Protein AF-A0A923QMX7-F1 (afdb_monomer_lite)

Secondary structure (DSSP, 8-state):
-EEEEEE-TTS-EEEEEEE-GGGGGGT--EEEEEEEEETTTTEEEEEEESTTSTT-EEEE-SS--HHHHHHHTT-

Foldseek 3Di:
DDKDFDADPVRDTQKIWAQQPVCVVVVPRIKIKGWDADPVVQGTQKIWTPPPDPPIDIDGDDDDRPVVVVVVVPD

Structure (mmCIF, N/CA/C/O backbone):
data_AF-A0A923QMX7-F1
#
_entry.id   AF-A0A923QMX7-F1
#
loop_
_atom_site.group_PDB
_atom_site.id
_atom_site.type_symbol
_atom_site.label_atom_id
_atom_site.label_alt_id
_atom_site.label_comp_id
_atom_site.label_asym_id
_atom_site.label_entity_id
_atom_site.label_seq_id
_atom_site.pdbx_PDB_ins_code
_atom_site.Cartn_x
_atom_site.Cartn_y
_atom_site.Cartn_z
_atom_site.occupancy
_atom_site.B_iso_or_equiv
_atom_site.auth_seq_id
_atom_site.auth_comp_id
_atom_site.auth_asym_id
_atom_site.auth_atom_id
_atom_site.pdbx_PDB_model_num
ATOM 1 N N . GLN A 1 1 ? -3.417 3.231 16.637 1.00 75.69 1 GLN A N 1
ATOM 2 C CA . GLN A 1 1 ? -3.334 3.090 15.165 1.00 75.69 1 GLN A CA 1
ATOM 3 C C . GLN A 1 1 ? -1.933 2.627 14.800 1.00 75.69 1 GLN A C 1
ATOM 5 O O . GLN A 1 1 ? -1.002 2.984 15.512 1.00 75.69 1 GLN A O 1
ATOM 10 N N . ALA A 1 2 ? -1.792 1.828 13.744 1.00 84.50 2 ALA A N 1
ATOM 11 C CA . ALA A 1 2 ? -0.508 1.296 13.284 1.00 84.50 2 ALA A CA 1
ATOM 12 C C . ALA A 1 2 ? -0.433 1.380 11.757 1.00 84.50 2 ALA A C 1
ATOM 14 O O . ALA A 1 2 ? -1.447 1.178 11.090 1.00 84.50 2 ALA A O 1
ATOM 15 N N . THR A 1 3 ? 0.750 1.660 11.215 1.00 87.06 3 THR A N 1
ATOM 16 C CA . THR A 1 3 ? 0.988 1.654 9.769 1.00 87.06 3 THR A CA 1
ATOM 17 C C . THR A 1 3 ? 2.162 0.737 9.480 1.00 87.06 3 THR A C 1
ATOM 19 O O . THR A 1 3 ? 3.222 0.880 10.085 1.00 87.06 3 THR A O 1
ATOM 22 N N . MET A 1 4 ? 1.958 -0.212 8.578 1.00 88.31 4 MET A N 1
ATOM 23 C CA . MET A 1 4 ? 2.958 -1.178 8.150 1.00 88.31 4 MET A CA 1
ATOM 24 C C . MET A 1 4 ? 3.227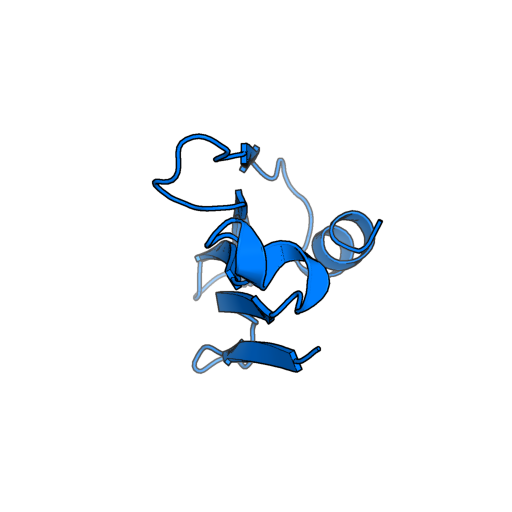 -0.976 6.664 1.00 88.31 4 MET A C 1
ATOM 26 O O . MET A 1 4 ? 2.302 -0.724 5.892 1.00 88.31 4 MET 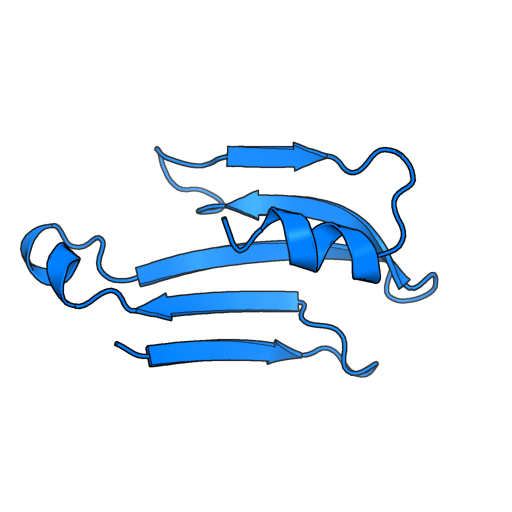A O 1
ATOM 30 N N . TYR A 1 5 ? 4.486 -1.109 6.266 1.00 88.56 5 TYR A N 1
ATOM 31 C CA . TYR A 1 5 ? 4.902 -0.991 4.875 1.00 88.56 5 TYR A CA 1
ATOM 32 C C . TYR A 1 5 ? 5.663 -2.243 4.467 1.00 88.56 5 TYR A C 1
ATOM 34 O O . TYR A 1 5 ? 6.493 -2.746 5.223 1.00 88.56 5 TYR A O 1
ATOM 42 N N . ASN A 1 6 ? 5.375 -2.731 3.267 1.00 88.31 6 ASN A N 1
ATOM 43 C CA . ASN A 1 6 ? 6.137 -3.784 2.625 1.00 88.31 6 ASN A CA 1
ATOM 44 C C . ASN A 1 6 ? 7.051 -3.170 1.569 1.00 88.31 6 ASN A C 1
ATOM 46 O O . ASN A 1 6 ? 6.594 -2.370 0.748 1.00 88.31 6 ASN A O 1
ATOM 50 N N . TYR A 1 7 ? 8.314 -3.578 1.560 1.00 85.56 7 TYR A N 1
ATOM 51 C CA . TYR A 1 7 ? 9.332 -3.047 0.657 1.00 85.56 7 TYR A CA 1
ATOM 52 C C . TYR A 1 7 ? 9.788 -4.114 -0.343 1.00 85.56 7 TYR A C 1
ATOM 54 O O . TYR A 1 7 ? 9.771 -5.304 -0.028 1.00 85.56 7 TYR A O 1
ATOM 62 N N . ASP A 1 8 ? 10.174 -3.698 -1.548 1.00 83.19 8 ASP A N 1
ATOM 63 C CA . ASP A 1 8 ? 10.862 -4.564 -2.512 1.00 83.19 8 ASP A CA 1
ATOM 64 C C . ASP A 1 8 ? 12.381 -4.641 -2.242 1.00 83.19 8 ASP A C 1
ATOM 66 O O . ASP A 1 8 ? 12.907 -4.014 -1.320 1.00 83.19 8 ASP A O 1
ATOM 70 N N . ILE A 1 9 ? 13.105 -5.398 -3.076 1.00 81.81 9 ILE A N 1
ATOM 71 C CA . IL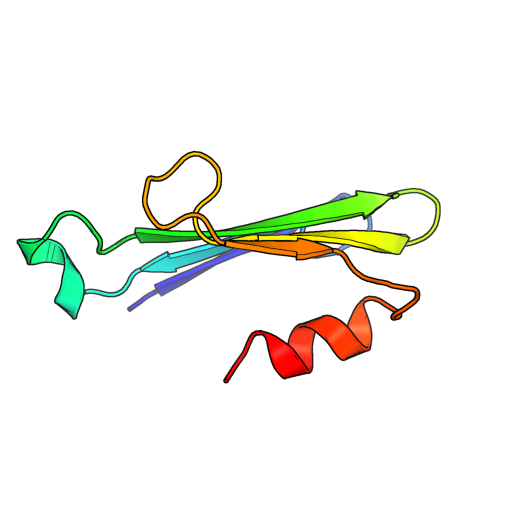E A 1 9 ? 14.575 -5.501 -3.013 1.00 81.81 9 ILE A CA 1
ATOM 72 C C . ILE A 1 9 ? 15.290 -4.164 -3.287 1.00 81.81 9 ILE A C 1
ATOM 74 O O . ILE A 1 9 ? 16.433 -3.984 -2.876 1.00 81.81 9 ILE A O 1
ATOM 78 N N . GLY A 1 10 ? 14.626 -3.232 -3.975 1.00 77.06 10 GLY A N 1
ATOM 79 C CA . GLY A 1 10 ? 15.125 -1.890 -4.269 1.00 77.06 10 GLY A CA 1
ATOM 80 C C . GLY A 1 10 ? 14.831 -0.861 -3.171 1.00 77.06 10 GLY A C 1
ATOM 81 O O . GLY A 1 10 ? 15.303 0.268 -3.270 1.00 77.06 10 GLY A O 1
ATOM 82 N N . GLY A 1 11 ? 14.079 -1.227 -2.128 1.00 76.06 11 GLY A N 1
ATOM 83 C CA . GLY A 1 11 ? 13.660 -0.327 -1.054 1.00 76.06 11 GLY A CA 1
ATOM 84 C C . GLY A 1 11 ? 12.427 0.528 -1.3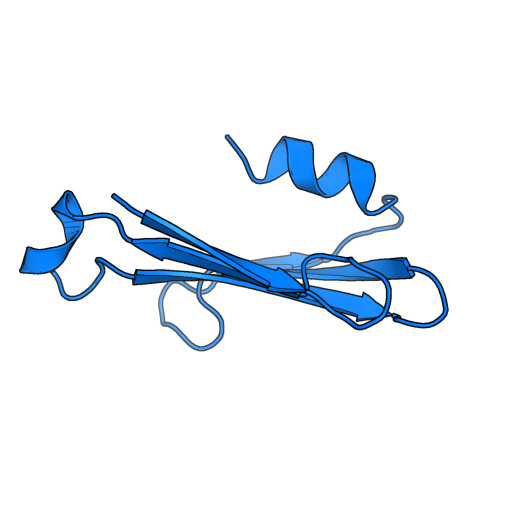73 1.00 76.06 11 GLY A C 1
ATOM 85 O O . GLY A 1 11 ? 12.111 1.439 -0.608 1.00 76.06 11 GLY A O 1
ATOM 86 N N . ASN A 1 12 ? 11.704 0.250 -2.459 1.00 80.56 12 ASN A N 1
ATOM 87 C CA . ASN A 1 12 ? 10.445 0.922 -2.777 1.00 80.56 12 ASN A CA 1
ATOM 88 C C . ASN A 1 12 ? 9.286 0.306 -1.991 1.00 80.56 12 ASN A C 1
ATOM 90 O O . ASN A 1 12 ? 9.238 -0.906 -1.772 1.00 80.56 12 ASN A O 1
ATOM 94 N N . VAL A 1 13 ? 8.312 1.132 -1.600 1.00 84.00 13 VAL A N 1
ATOM 95 C CA . VAL A 1 13 ? 7.089 0.655 -0.942 1.00 84.00 13 VAL A CA 1
ATOM 96 C C . VAL A 1 13 ? 6.193 -0.026 -1.974 1.00 84.00 13 VAL A C 1
ATOM 98 O O . VAL A 1 13 ? 5.700 0.609 -2.900 1.00 84.00 13 VAL A O 1
ATOM 101 N N . THR A 1 14 ? 5.952 -1.318 -1.778 1.00 85.56 14 THR A N 1
ATOM 102 C CA . THR A 1 14 ? 5.049 -2.128 -2.611 1.00 85.56 14 THR A CA 1
ATOM 103 C C . THR A 1 14 ? 3.624 -2.107 -2.085 1.00 85.56 14 THR A C 1
ATOM 105 O O . THR A 1 14 ? 2.672 -2.004 -2.853 1.00 85.56 14 THR A O 1
ATOM 108 N N . LYS A 1 15 ? 3.470 -2.191 -0.761 1.00 88.88 15 LYS A N 1
ATOM 109 C CA . LYS A 1 15 ? 2.173 -2.222 -0.086 1.00 88.88 15 LYS A CA 1
ATOM 110 C C . LYS A 1 15 ? 2.226 -1.406 1.193 1.00 88.88 15 LYS A C 1
ATOM 112 O O . LYS A 1 15 ? 3.169 -1.535 1.971 1.00 88.88 15 LYS A O 1
ATOM 117 N N . GLY A 1 16 ? 1.202 -0.596 1.421 1.00 91.00 16 GLY A N 1
ATOM 118 C CA . GLY A 1 16 ? 0.956 0.090 2.683 1.00 91.00 16 GLY A CA 1
ATOM 119 C C . GLY A 1 16 ? -0.304 -0.459 3.334 1.00 91.00 16 GLY A C 1
ATOM 120 O O . GLY A 1 16 ? -1.347 -0.541 2.694 1.00 91.00 16 GLY A O 1
ATOM 121 N N . LEU A 1 17 ? -0.221 -0.820 4.609 1.00 90.56 17 LEU A N 1
ATOM 122 C CA . LEU A 1 17 ? -1.364 -1.241 5.410 1.00 90.56 17 LEU A CA 1
ATOM 123 C C . LEU A 1 17 ? -1.516 -0.284 6.583 1.00 90.56 17 LEU A C 1
ATOM 125 O O . LEU A 1 17 ? -0.581 -0.076 7.356 1.00 90.56 17 LEU A O 1
ATOM 129 N N . ARG A 1 18 ? -2.706 0.291 6.732 1.00 89.69 18 ARG A N 1
ATOM 130 C CA . ARG A 1 18 ? -3.038 1.182 7.840 1.00 89.69 18 ARG A CA 1
ATOM 131 C C . ARG A 1 18 ? -4.150 0.577 8.684 1.00 89.69 18 ARG A C 1
ATOM 133 O O . ARG A 1 18 ? -5.234 0.320 8.174 1.00 89.69 18 ARG A O 1
ATOM 140 N N . LYS A 1 19 ? -3.883 0.402 9.982 1.00 90.19 19 LYS A N 1
ATOM 141 C CA . LYS A 1 19 ? -4.879 0.015 10.986 1.00 90.19 19 LYS A CA 1
ATOM 142 C C . LYS A 1 19 ? -5.496 1.250 11.644 1.00 90.19 19 LYS A C 1
ATOM 144 O O . LYS A 1 19 ? -4.822 1.992 12.372 1.00 90.19 19 LYS A O 1
ATOM 149 N N . ILE A 1 20 ? -6.789 1.442 11.416 1.00 89.69 20 ILE A N 1
ATOM 150 C CA . ILE A 1 20 ? -7.640 2.517 11.916 1.00 89.69 20 ILE A CA 1
ATOM 151 C C . ILE A 1 20 ? -8.573 1.934 12.984 1.00 89.69 20 ILE A C 1
ATOM 153 O O . ILE A 1 20 ? -9.655 1.443 12.690 1.00 89.69 20 ILE A O 1
ATOM 157 N N . SER A 1 21 ? -8.166 2.026 14.253 1.00 88.88 21 SER A N 1
ATOM 158 C CA . SER A 1 21 ? -8.908 1.451 15.391 1.00 88.88 21 SER A CA 1
ATOM 159 C C . SER A 1 21 ? -10.362 1.935 15.512 1.00 88.88 21 SER A C 1
ATOM 161 O O . SER A 1 21 ? -11.196 1.232 16.059 1.00 88.88 21 SER A O 1
ATOM 163 N N . SER A 1 22 ? -10.698 3.120 14.993 1.00 88.00 22 SER A N 1
ATOM 164 C CA . SER A 1 22 ? -12.074 3.639 15.023 1.00 88.00 22 SER A CA 1
ATOM 165 C C . SER A 1 22 ? -13.036 2.914 14.075 1.00 88.00 22 SER A C 1
ATOM 167 O O . SER A 1 22 ? -14.242 3.090 14.206 1.00 88.00 22 SER A O 1
ATOM 169 N N . LEU A 1 23 ? -12.521 2.125 13.127 1.00 86.69 23 LEU A N 1
ATOM 170 C CA . LEU A 1 23 ? -13.312 1.349 12.165 1.00 86.69 23 LEU A CA 1
ATOM 171 C C . LEU A 1 23 ? -13.399 -0.143 12.537 1.00 86.69 23 LEU A C 1
ATOM 173 O O . LEU A 1 23 ? -13.952 -0.928 11.774 1.00 86.69 23 LEU A O 1
ATOM 177 N N . GLU A 1 24 ? -12.896 -0.533 13.712 1.00 88.75 24 GLU A N 1
ATOM 178 C CA . GLU A 1 24 ? -12.878 -1.930 14.182 1.00 88.75 24 GLU A CA 1
ATOM 179 C C . GLU A 1 24 ? -14.287 -2.496 14.374 1.00 88.75 24 GLU A C 1
ATOM 181 O O . GLU A 1 24 ? -14.543 -3.634 14.012 1.00 88.75 24 GLU A O 1
ATOM 186 N N . ASN A 1 25 ? -15.246 -1.672 14.807 1.00 89.81 25 ASN A N 1
ATOM 187 C CA . ASN A 1 25 ? -16.652 -2.085 14.929 1.00 89.81 25 ASN A CA 1
ATOM 188 C C . ASN A 1 25 ? -17.359 -2.320 13.579 1.00 89.81 25 ASN A C 1
ATOM 190 O O . ASN A 1 25 ? -18.502 -2.768 13.567 1.00 89.81 25 ASN A O 1
ATOM 194 N N . LEU A 1 26 ? -16.729 -1.940 12.464 1.00 87.69 26 LEU A N 1
ATOM 195 C CA . LEU A 1 26 ? -17.262 -2.100 11.111 1.00 87.69 26 LEU A CA 1
ATOM 196 C C . LEU A 1 26 ? -16.510 -3.179 10.321 1.00 87.69 26 LEU A C 1
ATOM 198 O O . LEU A 1 26 ? -16.745 -3.290 9.122 1.00 87.69 26 LEU A O 1
ATOM 202 N N . ASP A 1 27 ? -15.580 -3.908 10.952 1.00 84.94 27 ASP A N 1
ATOM 203 C CA . ASP A 1 27 ? -14.650 -4.832 10.283 1.00 84.94 27 ASP A CA 1
ATOM 204 C C . ASP A 1 27 ? -13.890 -4.172 9.107 1.00 84.94 27 ASP A C 1
ATOM 206 O O . ASP A 1 27 ? -13.517 -4.810 8.126 1.00 84.94 27 ASP A O 1
ATOM 210 N N . GLN A 1 28 ? -13.657 -2.855 9.203 1.00 85.88 28 GLN A N 1
ATOM 211 C CA . GLN A 1 28 ? -12.942 -2.037 8.213 1.00 85.88 28 GLN A CA 1
ATOM 212 C C . GLN A 1 28 ? -11.731 -1.324 8.827 1.00 85.88 28 GLN A C 1
ATOM 214 O O . GLN A 1 28 ? -11.273 -0.290 8.327 1.00 85.88 28 GLN A O 1
ATOM 219 N N . ASP A 1 29 ? -11.213 -1.843 9.941 1.00 89.44 29 ASP A N 1
ATOM 220 C CA . ASP A 1 29 ? -10.045 -1.278 10.610 1.00 89.44 29 ASP A CA 1
ATOM 221 C C . ASP A 1 29 ? -8.779 -1.401 9.774 1.00 89.44 29 ASP A C 1
ATOM 223 O O . ASP A 1 29 ? -7.861 -0.613 9.977 1.00 89.44 29 ASP A O 1
ATOM 227 N N . ILE A 1 30 ? -8.720 -2.328 8.822 1.00 89.62 30 ILE A N 1
ATOM 228 C CA . ILE A 1 30 ? -7.581 -2.497 7.925 1.00 89.62 30 ILE A CA 1
ATOM 229 C C . ILE A 1 30 ? -7.873 -1.818 6.590 1.00 89.62 30 ILE A C 1
ATOM 231 O O . ILE A 1 30 ? -8.810 -2.172 5.883 1.00 89.62 30 ILE A O 1
ATOM 235 N N . LYS A 1 31 ? -7.025 -0.854 6.225 1.00 89.94 31 LYS A N 1
ATOM 236 C CA . LYS A 1 31 ? -7.045 -0.208 4.914 1.00 89.94 31 LYS A CA 1
ATOM 237 C C . LYS A 1 31 ? -5.728 -0.471 4.185 1.00 89.94 31 LYS A C 1
ATOM 239 O O . LYS A 1 31 ? -4.657 -0.135 4.692 1.00 89.94 31 LYS A O 1
ATOM 244 N N . ILE A 1 32 ? -5.822 -1.069 2.995 1.00 91.31 32 ILE A N 1
ATOM 245 C CA . ILE A 1 32 ? -4.680 -1.466 2.159 1.00 91.31 32 ILE A CA 1
ATOM 246 C C . ILE A 1 32 ? -4.503 -0.501 0.979 1.00 91.31 32 ILE A C 1
ATOM 248 O O . ILE A 1 32 ? -5.478 -0.055 0.371 1.00 91.31 32 ILE A O 1
ATOM 252 N N . ILE A 1 33 ? -3.248 -0.185 0.665 1.00 89.75 33 ILE A N 1
ATOM 253 C CA . ILE A 1 33 ? -2.821 0.556 -0.522 1.00 89.75 33 ILE A CA 1
ATOM 254 C C . ILE A 1 33 ? -1.763 -0.290 -1.235 1.00 89.75 33 ILE A C 1
ATOM 256 O O . ILE A 1 33 ? -0.709 -0.574 -0.665 1.00 89.75 33 ILE A O 1
ATOM 260 N N . ASP A 1 34 ? -2.038 -0.681 -2.473 1.00 89.81 34 ASP A N 1
ATOM 261 C CA . ASP A 1 34 ? -1.144 -1.458 -3.327 1.00 89.81 34 ASP A CA 1
ATOM 262 C C . ASP A 1 34 ? -0.548 -0.569 -4.421 1.00 89.81 34 ASP A C 1
ATOM 264 O O . ASP A 1 34 ? -1.270 0.074 -5.186 1.00 89.81 34 ASP A O 1
ATOM 268 N N . TYR A 1 35 ? 0.777 -0.569 -4.525 1.00 85.62 35 TYR A N 1
ATOM 269 C CA . TYR A 1 35 ? 1.507 0.132 -5.572 1.00 85.62 35 TYR A CA 1
ATOM 270 C C . TYR A 1 35 ? 1.926 -0.871 -6.644 1.00 85.62 35 TYR A C 1
ATOM 272 O O . TYR A 1 35 ? 2.644 -1.832 -6.376 1.00 85.62 35 TYR A O 1
ATOM 280 N N . ASP A 1 36 ? 1.477 -0.636 -7.871 1.00 85.94 36 ASP A N 1
ATOM 281 C CA . ASP A 1 36 ? 1.896 -1.374 -9.055 1.00 85.94 36 ASP A CA 1
ATOM 282 C C . ASP A 1 36 ? 2.980 -0.566 -9.761 1.00 85.94 36 ASP A C 1
ATOM 284 O O . ASP A 1 36 ? 2.723 0.527 -10.276 1.00 85.94 36 ASP A O 1
ATOM 288 N N . PHE A 1 37 ? 4.205 -1.077 -9.742 1.00 79.62 37 PHE A N 1
ATOM 289 C CA . PHE A 1 37 ? 5.368 -0.425 -10.323 1.00 79.62 37 PHE A CA 1
ATOM 290 C C . PHE A 1 37 ? 6.232 -1.427 -11.085 1.00 79.62 37 PHE A C 1
ATOM 292 O O . PHE A 1 37 ? 6.256 -2.623 -10.801 1.00 79.62 37 PHE A O 1
ATOM 299 N N . ASP A 1 38 ? 6.964 -0.914 -12.065 1.00 81.50 38 ASP A N 1
ATOM 300 C CA . ASP A 1 38 ? 7.999 -1.661 -12.764 1.00 81.50 38 ASP A CA 1
ATOM 301 C C . ASP A 1 38 ? 9.305 -1.596 -11.959 1.00 81.50 38 ASP A C 1
ATOM 303 O O . ASP A 1 38 ? 9.905 -0.531 -11.815 1.00 81.50 38 ASP A O 1
ATOM 307 N N . VAL A 1 39 ? 9.738 -2.746 -11.432 1.00 75.19 39 VAL A N 1
ATOM 308 C CA . VAL A 1 39 ? 10.942 -2.897 -10.593 1.00 75.19 39 VAL A CA 1
ATOM 309 C C . VAL A 1 39 ? 12.214 -2.468 -11.332 1.00 75.19 39 VAL A C 1
ATOM 311 O O . VAL A 1 39 ? 13.150 -1.979 -10.706 1.00 75.19 39 VAL A O 1
ATOM 314 N N . ILE A 1 40 ? 12.264 -2.629 -12.658 1.00 77.75 40 ILE A N 1
ATOM 315 C CA . ILE A 1 40 ? 13.459 -2.314 -13.449 1.00 77.75 40 ILE A CA 1
ATOM 316 C C . ILE A 1 40 ? 13.569 -0.802 -13.669 1.00 77.75 40 ILE A C 1
ATOM 318 O O . ILE A 1 40 ? 14.661 -0.243 -13.584 1.00 77.75 40 ILE A O 1
ATOM 322 N N . SER A 1 41 ? 12.448 -0.130 -13.948 1.00 73.06 41 SER A N 1
ATOM 323 C CA . SER A 1 41 ? 12.430 1.307 -14.258 1.00 73.06 41 SER A CA 1
ATOM 324 C C . SER A 1 41 ? 12.089 2.213 -13.068 1.00 73.06 41 SER A C 1
ATOM 326 O O . SER A 1 41 ? 12.237 3.430 -13.171 1.00 73.06 41 SER A O 1
ATOM 328 N N . GLY A 1 42 ? 11.620 1.658 -11.946 1.00 71.94 42 GLY A N 1
ATOM 329 C CA . GLY A 1 42 ? 11.146 2.418 -10.781 1.00 71.94 42 GLY A CA 1
ATOM 330 C C . GLY A 1 42 ? 9.867 3.222 -11.049 1.00 71.94 42 GLY A C 1
ATOM 331 O O . GLY A 1 4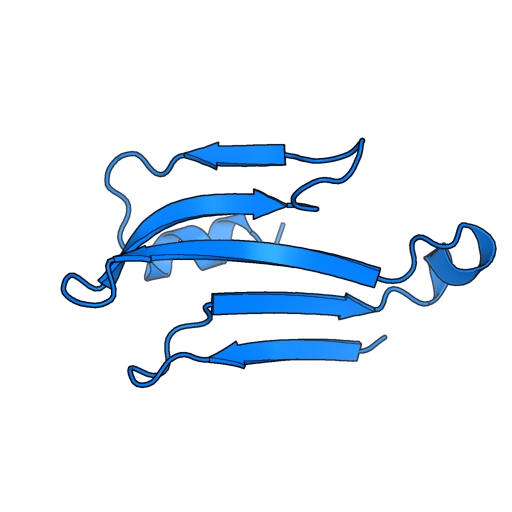2 ? 9.496 4.103 -10.269 1.00 71.94 42 GLY A O 1
ATOM 332 N N . LYS A 1 43 ? 9.195 2.965 -12.177 1.00 79.81 43 LYS A N 1
ATOM 333 C CA . LYS A 1 43 ? 8.007 3.702 -12.601 1.00 79.81 43 LYS A CA 1
ATOM 334 C C . LYS A 1 43 ? 6.757 3.101 -11.970 1.00 79.81 43 LYS A C 1
ATOM 336 O O . LYS A 1 43 ? 6.471 1.923 -12.163 1.00 79.81 43 LYS A O 1
ATOM 341 N N . VAL A 1 44 ? 5.959 3.935 -11.306 1.00 80.00 44 VAL A N 1
ATOM 342 C CA . VAL A 1 44 ? 4.613 3.556 -10.857 1.00 80.00 44 VAL A CA 1
ATOM 343 C C . VAL A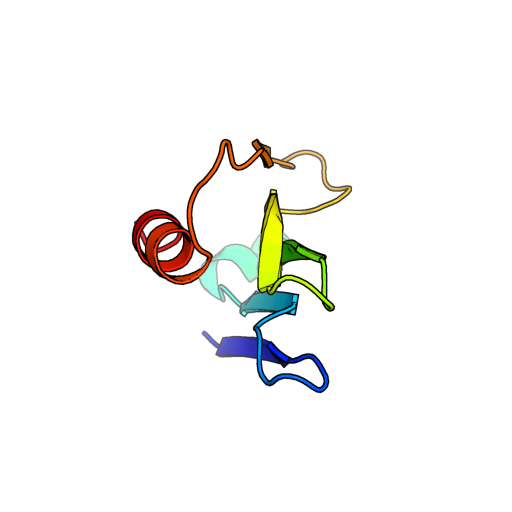 1 44 ? 3.685 3.517 -12.069 1.00 80.00 44 VAL A C 1
ATOM 345 O O . VAL A 1 44 ? 3.597 4.495 -12.818 1.00 80.00 44 VAL A O 1
ATOM 348 N N . ASN A 1 45 ? 2.995 2.399 -12.259 1.00 82.88 45 ASN A N 1
ATOM 349 C CA . ASN A 1 45 ? 1.992 2.181 -13.301 1.00 82.88 45 ASN A CA 1
ATOM 350 C C . ASN A 1 45 ? 0.573 2.456 -12.788 1.00 82.88 45 ASN A C 1
ATOM 352 O O . ASN A 1 45 ? -0.254 3.022 -13.508 1.00 82.88 45 ASN A O 1
ATOM 356 N N . ALA A 1 46 ? 0.286 2.051 -11.551 1.00 85.50 46 ALA A N 1
ATOM 357 C CA . ALA A 1 46 ? -0.989 2.307 -10.898 1.00 85.50 46 ALA A CA 1
ATOM 358 C C . ALA A 1 46 ? -0.867 2.241 -9.371 1.00 85.50 46 ALA A C 1
ATOM 360 O O . ALA A 1 46 ? 0.021 1.595 -8.823 1.00 85.50 46 ALA A O 1
ATOM 361 N N . VAL A 1 47 ? -1.807 2.887 -8.691 1.00 87.38 47 VAL A N 1
ATOM 362 C CA . VAL A 1 47 ? -2.029 2.770 -7.250 1.00 87.38 47 VAL A CA 1
ATOM 363 C C . VAL A 1 47 ? -3.453 2.279 -7.042 1.00 87.38 47 VAL A C 1
ATOM 365 O O . VAL A 1 47 ? -4.394 2.828 -7.619 1.00 87.38 47 VAL A O 1
ATOM 368 N N . TYR A 1 48 ? -3.612 1.236 -6.240 1.00 89.38 48 TYR A N 1
ATOM 369 C CA . TYR A 1 48 ? -4.901 0.656 -5.889 1.00 89.38 48 TYR A CA 1
ATOM 370 C C . TYR A 1 48 ? -5.153 0.878 -4.401 1.00 89.38 48 TYR A C 1
ATOM 372 O O . TYR A 1 48 ? -4.358 0.478 -3.556 1.00 89.38 48 TYR A O 1
ATOM 380 N N . TYR A 1 49 ? -6.275 1.500 -4.077 1.00 89.81 49 TYR A N 1
ATOM 381 C CA . TYR A 1 49 ? -6.816 1.576 -2.727 1.00 89.81 49 TYR A CA 1
ATOM 382 C C . TYR A 1 49 ? -7.830 0.457 -2.555 1.00 89.81 49 TYR A C 1
ATOM 384 O O . TYR A 1 49 ? -8.679 0.304 -3.429 1.00 89.81 49 TYR A O 1
ATOM 392 N N . GLN A 1 50 ? -7.741 -0.289 -1.450 1.00 89.12 50 GLN A N 1
ATOM 393 C CA . GLN A 1 50 ? -8.591 -1.450 -1.147 1.00 89.12 50 GLN A CA 1
ATOM 394 C C . GLN A 1 50 ? -8.738 -2.391 -2.346 1.00 89.12 50 GLN A C 1
ATOM 396 O O . GLN A 1 50 ? -9.822 -2.568 -2.897 1.00 89.12 50 GLN A O 1
ATOM 401 N N . LYS A 1 51 ? -7.614 -2.933 -2.821 1.00 87.88 51 LYS A N 1
ATOM 402 C CA . LYS A 1 51 ? -7.637 -3.806 -3.990 1.00 87.88 51 LYS A CA 1
ATOM 403 C C . LYS A 1 51 ? -8.545 -5.016 -3.730 1.00 87.88 51 LYS A C 1
ATOM 405 O O . LYS A 1 51 ? -8.427 -5.647 -2.689 1.00 87.88 51 LYS A O 1
ATOM 410 N N . ASP A 1 52 ? -9.407 -5.321 -4.695 1.00 88.62 52 ASP A N 1
ATOM 411 C CA . ASP A 1 52 ? -10.397 -6.404 -4.676 1.00 88.62 52 ASP A CA 1
ATOM 412 C C . ASP A 1 52 ? -11.548 -6.236 -3.655 1.00 88.62 52 ASP A C 1
ATOM 414 O O . ASP A 1 52 ? -12.375 -7.136 -3.513 1.00 88.62 52 ASP A O 1
ATOM 418 N N . GLU A 1 53 ? -11.676 -5.064 -3.021 1.00 88.38 53 GLU A N 1
ATOM 419 C CA . GLU A 1 53 ? -12.790 -4.726 -2.124 1.00 88.38 53 GLU A CA 1
ATOM 420 C C . GLU A 1 53 ? -13.886 -3.896 -2.825 1.00 88.38 53 GLU A C 1
ATOM 422 O O . GLU A 1 53 ? -13.635 -3.238 -3.841 1.00 88.38 53 GLU A O 1
ATOM 427 N N . PRO A 1 54 ? -15.123 -3.859 -2.290 1.00 86.75 54 PRO A N 1
ATOM 428 C CA . PRO A 1 54 ? -16.210 -3.064 -2.865 1.00 86.75 54 PRO A CA 1
ATOM 429 C C . PRO A 1 54 ? -15.924 -1.556 -2.927 1.00 86.75 54 PRO A C 1
ATOM 431 O O . PRO A 1 54 ? -16.451 -0.873 -3.803 1.00 86.75 54 PRO A O 1
ATOM 434 N N . ASP A 1 55 ? -15.105 -1.033 -2.008 1.00 84.81 55 ASP A N 1
ATOM 435 C CA . ASP A 1 55 ? -14.661 0.365 -1.966 1.00 84.81 55 ASP A CA 1
ATOM 436 C C . ASP A 1 55 ? -13.346 0.597 -2.735 1.00 84.81 55 ASP A C 1
ATOM 438 O O . ASP A 1 55 ? -12.695 1.629 -2.550 1.00 84.81 55 ASP A O 1
ATOM 442 N N . GLN A 1 56 ? -12.964 -0.333 -3.624 1.00 90.75 56 GLN A N 1
ATOM 443 C CA . GLN A 1 56 ? -11.744 -0.219 -4.415 1.00 90.75 56 GLN A CA 1
ATOM 444 C C . GLN A 1 56 ? -11.723 1.064 -5.249 1.00 90.75 56 GLN A C 1
ATOM 446 O O . GLN A 1 56 ? -12.617 1.333 -6.056 1.00 90.75 56 GLN A O 1
ATOM 451 N N . TYR A 1 57 ? -10.605 1.785 -5.167 1.00 88.62 57 TYR A N 1
ATOM 452 C CA . TYR A 1 57 ? -10.318 2.919 -6.036 1.00 88.62 57 TYR A CA 1
ATOM 453 C C . TYR A 1 57 ? -8.955 2.765 -6.710 1.00 88.62 57 TYR A C 1
ATOM 455 O O . TYR A 1 57 ? -7.941 2.542 -6.052 1.00 88.62 57 TYR A O 1
ATOM 463 N N . LYS A 1 58 ? -8.915 2.890 -8.039 1.00 87.31 58 LYS A N 1
ATOM 464 C CA . LYS A 1 58 ? -7.684 2.776 -8.830 1.00 87.31 58 LYS A CA 1
ATOM 465 C C . LYS A 1 58 ? -7.297 4.133 -9.400 1.00 87.31 58 LYS A C 1
ATOM 467 O O . LYS A 1 58 ? -8.052 4.722 -10.169 1.00 87.31 58 LYS A O 1
ATOM 472 N N . ILE A 1 59 ? -6.071 4.558 -9.117 1.00 83.50 59 ILE A N 1
ATOM 473 C CA . ILE A 1 59 ? -5.425 5.691 -9.776 1.00 83.50 59 ILE A CA 1
ATOM 474 C C . ILE A 1 59 ? -4.396 5.138 -10.754 1.00 83.50 59 ILE A C 1
ATOM 476 O O . ILE A 1 59 ? -3.461 4.445 -10.361 1.00 83.50 59 ILE A O 1
ATOM 480 N N . GLN A 1 60 ? -4.554 5.436 -12.042 1.00 75.94 60 GLN A N 1
ATOM 481 C CA . GLN A 1 60 ? -3.528 5.129 -13.035 1.00 75.94 60 GLN A CA 1
ATOM 482 C C . GLN A 1 60 ? -2.593 6.330 -13.175 1.00 75.94 60 GLN A C 1
ATOM 484 O O . GLN A 1 60 ? -3.041 7.452 -13.411 1.00 75.94 60 GLN A O 1
ATOM 489 N N . SER A 1 61 ? -1.291 6.114 -13.016 1.00 63.03 61 SER A N 1
ATOM 490 C CA . SER A 1 61 ? -0.296 7.180 -13.113 1.00 63.03 61 SER A CA 1
ATOM 491 C C . SER A 1 61 ? 0.045 7.460 -14.577 1.00 63.03 61 SER A C 1
ATOM 493 O O . SER A 1 61 ? 0.668 6.660 -15.277 1.00 63.03 61 SER A O 1
ATOM 495 N N . PHE A 1 62 ? -0.324 8.650 -15.048 1.00 52.66 62 PHE A N 1
ATOM 496 C CA . PHE A 1 62 ? 0.147 9.189 -16.319 1.00 52.66 62 PHE A CA 1
ATOM 497 C C . PHE A 1 62 ? 1.481 9.911 -16.080 1.00 52.66 62 PHE A C 1
ATOM 499 O O . PHE A 1 62 ? 1.489 11.063 -15.675 1.00 52.66 62 PHE A O 1
ATOM 506 N N . GLN A 1 63 ? 2.610 9.221 -16.277 1.00 52.81 63 GLN A N 1
ATOM 507 C CA . GLN A 1 63 ? 3.959 9.824 -16.300 1.00 52.81 63 GLN A CA 1
ATOM 508 C C . GLN A 1 63 ? 4.329 10.675 -15.060 1.00 52.81 63 GLN A C 1
ATOM 510 O O . GLN A 1 63 ? 4.849 11.776 -15.208 1.00 52.81 63 GLN A O 1
ATOM 515 N N . TRP A 1 64 ? 4.099 10.188 -13.836 1.00 51.62 64 TRP A N 1
ATOM 516 C CA . TRP A 1 64 ? 4.646 10.840 -12.636 1.00 51.62 64 TRP A CA 1
ATOM 517 C C . TRP A 1 64 ? 5.753 9.979 -12.016 1.00 51.62 64 TRP A C 1
ATOM 519 O O . TRP A 1 64 ? 5.555 8.770 -11.861 1.00 51.62 64 TRP A O 1
ATOM 529 N N . PRO A 1 65 ? 6.916 10.556 -11.660 1.00 47.12 65 PRO A N 1
ATOM 530 C CA . PRO A 1 65 ? 7.928 9.838 -10.896 1.00 47.12 65 PRO A CA 1
ATOM 531 C C . PRO A 1 65 ? 7.370 9.479 -9.509 1.00 47.12 65 PRO A C 1
ATOM 533 O O . PRO A 1 65 ? 6.645 10.275 -8.907 1.00 47.12 65 PRO A O 1
ATOM 536 N N . ALA A 1 66 ? 7.723 8.292 -9.000 1.00 49.44 66 ALA A N 1
ATOM 537 C CA . ALA A 1 66 ? 7.179 7.692 -7.771 1.00 49.44 66 ALA A CA 1
ATOM 538 C C . ALA A 1 66 ? 7.133 8.656 -6.567 1.00 49.44 66 ALA A C 1
ATOM 540 O O . ALA A 1 66 ? 6.192 8.639 -5.778 1.00 49.44 66 ALA A O 1
ATOM 541 N N . VAL A 1 67 ? 8.111 9.562 -6.493 1.00 47.25 67 VAL A N 1
ATOM 542 C CA . VAL A 1 67 ? 8.307 10.544 -5.417 1.00 47.25 67 VAL A CA 1
ATOM 543 C C . VAL A 1 67 ? 7.145 11.538 -5.270 1.00 47.25 67 VAL A C 1
ATOM 545 O O . VAL A 1 67 ? 6.829 11.963 -4.159 1.00 47.25 67 VAL A O 1
ATOM 548 N N . LEU A 1 68 ? 6.480 11.895 -6.374 1.00 47.69 68 LEU A N 1
ATOM 549 C CA . LEU A 1 68 ? 5.378 12.865 -6.382 1.00 47.69 68 LEU A CA 1
ATOM 550 C C . LEU A 1 68 ? 4.028 12.222 -6.039 1.00 47.69 68 LEU A C 1
ATOM 552 O O . LEU A 1 68 ? 3.159 12.884 -5.476 1.00 47.69 68 LEU A O 1
ATOM 556 N N . CYS A 1 69 ? 3.868 10.923 -6.309 1.00 48.53 69 CYS A N 1
ATOM 557 C CA . CYS A 1 69 ? 2.629 10.199 -6.021 1.00 48.53 69 CYS A CA 1
ATOM 558 C C . CYS A 1 69 ? 2.413 10.024 -4.511 1.00 48.53 69 CYS A C 1
ATOM 560 O O . CYS A 1 69 ? 1.285 10.121 -4.030 1.00 48.53 69 CYS A O 1
ATOM 562 N N . THR A 1 70 ? 3.497 9.862 -3.745 1.00 51.34 70 THR A N 1
ATOM 563 C CA . THR A 1 70 ? 3.442 9.798 -2.280 1.00 51.34 70 THR A CA 1
ATOM 564 C C . THR A 1 70 ? 2.818 11.049 -1.659 1.00 51.34 70 THR A C 1
ATOM 566 O O . THR A 1 70 ? 2.037 10.917 -0.731 1.00 51.34 70 THR A O 1
ATOM 569 N N . LEU A 1 71 ? 3.069 12.251 -2.191 1.00 48.47 71 LEU A N 1
ATOM 570 C CA . LEU A 1 71 ? 2.538 13.509 -1.636 1.00 48.47 71 LEU A CA 1
ATOM 571 C C . LEU A 1 71 ? 1.020 13.680 -1.807 1.00 48.47 71 LEU A C 1
ATOM 573 O O . LEU A 1 71 ? 0.397 14.368 -1.004 1.00 48.47 71 LEU A O 1
ATOM 577 N N . ILE A 1 72 ? 0.422 13.043 -2.816 1.00 51.19 72 ILE A N 1
ATOM 578 C CA . ILE A 1 72 ? -1.024 13.122 -3.081 1.00 51.19 72 ILE A CA 1
ATOM 579 C C . ILE A 1 72 ? -1.788 12.051 -2.288 1.00 51.19 72 ILE A C 1
ATOM 581 O O . ILE A 1 72 ? -2.938 12.258 -1.927 1.00 51.19 72 ILE A O 1
ATOM 585 N N . CYS A 1 73 ? -1.143 10.933 -1.942 1.00 45.25 73 CYS A N 1
ATOM 586 C CA . CYS A 1 73 ? -1.783 9.827 -1.221 1.00 45.25 73 CYS A CA 1
ATOM 587 C C . CYS A 1 73 ? -1.911 10.050 0.303 1.00 45.25 73 CYS A C 1
ATOM 589 O O . CYS A 1 73 ? -2.439 9.178 0.993 1.00 45.25 73 CYS A O 1
ATOM 591 N N . PHE A 1 74 ? -1.407 11.174 0.832 1.00 41.56 74 PHE A N 1
ATOM 592 C CA . PHE A 1 74 ? -1.432 11.518 2.263 1.00 41.56 74 PHE A CA 1
ATOM 593 C C . PHE A 1 74 ? -2.457 12.604 2.649 1.00 41.56 74 PHE A C 1
ATOM 595 O O . PHE A 1 74 ? -2.496 12.972 3.825 1.00 41.56 74 PHE A O 1
ATOM 602 N N . PHE A 1 75 ? -3.286 13.082 1.713 1.00 36.69 75 PHE A N 1
ATOM 603 C CA . PHE A 1 75 ? -4.421 13.973 1.994 1.00 36.69 75 PHE A CA 1
ATOM 604 C C . PHE A 1 75 ? -5.764 13.262 1.832 1.00 36.69 75 PHE A C 1
ATOM 606 O O . PHE A 1 75 ? -5.888 12.440 0.899 1.00 36.69 75 PHE A O 1
#

pLDDT: mean 78.11, std 15.43, range [36.69, 91.31]

Radius of gyration: 13.11 Å; chains: 1; bounding box: 32×20×32 Å

Sequence (75 aa):
QATMYNYDIGGNVTKGLRKISSLENLDQDIKIIDYDFDVISGKVNAVYYQKDEPDQYKIQSFQWPAVLCTLICFF